Protein AF-A0A5S9MDQ2-F1 (afdb_monomer)

Foldseek 3Di:
DDLVVLLVVLVVVLVVCVVVDPDPVLVVLSVVLNVLSVDPPHDPVVNVVSVVVSVVVVPPVVCPVPQPQLRDDQDDQPDQLPPPPPPDHSVRSCCCRVPQLVVLSRLLSVLRVVVVVCVVVVPCPCVVVSVVSNVVSVCSNVVVVVVRPD

Organism: Bacillus safensis (NCBI:txid561879)

Solvent-accessible surface area (backbone atoms only — not comparable to full-atom values): 8577 Å² total; per-residue (Å²): 135,53,76,65,60,50,51,51,52,49,53,52,50,50,63,70,46,57,85,75,61,83,50,70,68,60,47,51,52,54,53,49,50,59,53,43,76,74,40,89,87,56,52,72,66,59,51,48,58,49,51,50,53,50,52,56,73,71,39,75,79,75,55,70,70,76,70,55,73,52,59,68,70,76,77,81,65,90,60,63,55,57,71,51,53,91,83,42,53,37,67,57,47,44,47,47,49,72,46,52,39,37,51,17,30,54,42,23,21,51,20,38,42,51,52,53,47,24,66,74,70,71,52,62,90,56,45,74,58,35,54,50,41,29,52,54,17,41,50,46,32,55,54,47,51,54,68,61,60,122

Structure (mmCIF, N/CA/C/O backbone):
data_AF-A0A5S9MDQ2-F1
#
_entry.id   AF-A0A5S9MDQ2-F1
#
loop_
_atom_site.group_PDB
_atom_site.id
_atom_site.type_symbol
_atom_site.label_atom_id
_atom_site.label_alt_id
_atom_site.label_comp_id
_atom_site.label_asym_id
_atom_site.label_entity_id
_atom_site.label_seq_id
_atom_site.pdbx_PDB_ins_code
_atom_site.Cartn_x
_atom_site.Cartn_y
_atom_site.Cartn_z
_atom_site.occupancy
_atom_site.B_iso_or_equiv
_atom_site.auth_seq_id
_atom_site.auth_comp_id
_atom_site.auth_asym_id
_atom_site.auth_atom_id
_atom_site.pdbx_PDB_model_num
ATOM 1 N N . MET A 1 1 ? 0.219 39.153 18.883 1.00 63.22 1 MET A N 1
ATOM 2 C CA . MET A 1 1 ? -1.229 39.187 18.627 1.00 63.22 1 MET A CA 1
ATOM 3 C C . MET A 1 1 ? -1.922 39.306 19.968 1.00 63.22 1 MET A C 1
ATOM 5 O O . MET A 1 1 ? -1.470 38.649 20.899 1.00 63.22 1 MET A O 1
ATOM 9 N N . ASN A 1 2 ? -2.900 40.196 20.112 1.00 84.69 2 ASN A N 1
ATOM 10 C CA . ASN A 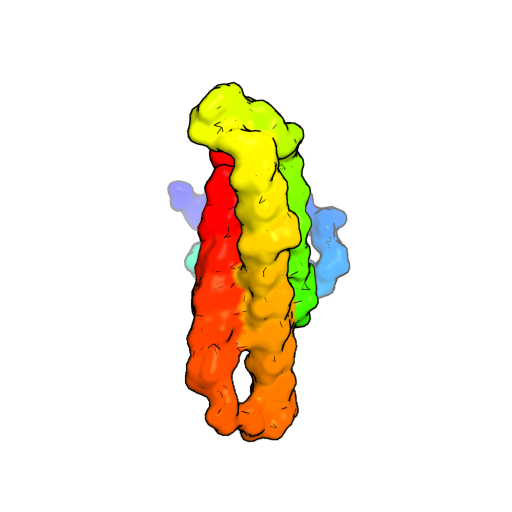1 2 ? -3.672 40.312 21.357 1.00 84.69 2 ASN A CA 1
ATOM 11 C C . ASN A 1 2 ? -4.961 39.462 21.282 1.00 84.69 2 ASN A C 1
ATOM 13 O O . ASN A 1 2 ? -5.367 39.069 20.188 1.00 84.69 2 ASN A O 1
ATOM 17 N N . LYS A 1 3 ? -5.596 39.187 22.432 1.00 82.19 3 LYS A N 1
ATOM 18 C CA . LYS A 1 3 ? -6.802 38.340 22.539 1.00 82.19 3 LYS A CA 1
ATOM 19 C C . LYS A 1 3 ? -7.911 38.726 21.562 1.00 82.19 3 LYS A C 1
ATOM 21 O O . LYS A 1 3 ? -8.501 37.872 20.908 1.00 82.19 3 LYS A O 1
ATOM 26 N N . GLU A 1 4 ? -8.179 40.025 21.456 1.00 86.44 4 GLU A N 1
ATOM 27 C CA . GLU A 1 4 ? -9.257 40.560 20.618 1.00 86.44 4 GLU A CA 1
ATOM 28 C C . GLU A 1 4 ? -8.940 40.469 19.122 1.00 86.44 4 GLU A C 1
ATOM 30 O O . GLU A 1 4 ? -9.813 40.159 18.318 1.00 86.44 4 GLU A O 1
ATOM 35 N N . GLU A 1 5 ? -7.685 40.685 18.734 1.00 88.25 5 GLU A N 1
ATOM 36 C CA . GLU A 1 5 ? -7.214 40.511 17.361 1.00 88.25 5 GLU A CA 1
ATOM 37 C C . GLU A 1 5 ? -7.336 39.045 16.930 1.00 88.25 5 GLU A C 1
ATOM 39 O O . GLU A 1 5 ? -7.834 38.768 15.840 1.00 88.25 5 GLU A O 1
ATOM 44 N N . TYR A 1 6 ? -6.976 38.102 17.809 1.00 88.56 6 TYR A N 1
ATOM 45 C CA . TYR A 1 6 ? -7.131 36.672 17.540 1.00 88.56 6 TYR A CA 1
ATOM 46 C C . TYR A 1 6 ? -8.603 36.259 17.421 1.00 88.56 6 TYR A C 1
ATOM 48 O O . TYR A 1 6 ? -8.987 35.563 16.482 1.00 88.56 6 TYR A O 1
ATOM 56 N N . ARG A 1 7 ? -9.455 36.757 18.324 1.00 90.75 7 ARG A N 1
ATOM 57 C CA . ARG A 1 7 ? -10.909 36.551 18.280 1.00 90.75 7 ARG A CA 1
ATOM 58 C C . ARG A 1 7 ? -11.522 37.026 16.962 1.00 90.75 7 ARG A C 1
ATOM 60 O O . ARG A 1 7 ? -12.355 36.329 16.385 1.00 90.75 7 ARG A O 1
ATOM 67 N N . LEU A 1 8 ? -11.123 38.203 16.476 1.00 92.00 8 LEU A N 1
ATOM 68 C CA . LEU A 1 8 ? -11.602 38.744 15.200 1.00 92.00 8 LEU A CA 1
ATOM 69 C C . LEU A 1 8 ? -11.178 37.865 14.020 1.00 92.00 8 LEU A C 1
ATOM 71 O O . LEU A 1 8 ? -12.021 37.540 13.185 1.00 92.00 8 LEU A O 1
ATOM 75 N N . GLN A 1 9 ? -9.917 37.426 13.993 1.00 92.00 9 GLN A N 1
ATOM 76 C CA . GLN A 1 9 ? -9.417 36.512 12.962 1.00 92.00 9 GLN A CA 1
ATOM 77 C C . GLN A 1 9 ? -10.181 35.181 12.956 1.00 92.00 9 GLN A C 1
ATOM 79 O O . GLN A 1 9 ? -10.569 34.701 11.893 1.00 92.00 9 GLN A O 1
ATOM 84 N N . LEU A 1 10 ? -10.457 34.607 14.132 1.00 91.56 10 LEU A N 1
ATOM 85 C CA . LEU A 1 10 ? -11.244 33.378 14.249 1.00 91.56 10 LEU A CA 1
ATOM 86 C C . LEU A 1 10 ? -12.684 33.565 13.761 1.00 91.56 10 LEU A C 1
ATOM 88 O O . LEU A 1 10 ? -13.189 32.713 13.035 1.00 91.56 10 LEU A O 1
ATOM 92 N N . LYS A 1 11 ? -13.348 34.678 14.096 1.00 93.06 11 LYS A N 1
ATOM 93 C CA . LYS A 1 11 ? -14.707 34.963 13.597 1.00 93.06 11 LYS A CA 1
ATOM 94 C C . LYS A 1 11 ? -14.745 35.157 12.082 1.00 93.06 11 LYS A C 1
ATOM 96 O O . LYS A 1 11 ? -15.684 34.690 11.433 1.00 93.06 11 LYS A O 1
ATOM 101 N N . GLU A 1 12 ? -13.745 35.825 11.515 1.00 94.69 12 GLU A N 1
ATOM 102 C CA . GLU A 1 12 ? -13.614 35.981 10.065 1.00 94.69 12 GLU A CA 1
ATOM 103 C C . GLU A 1 12 ? -13.413 34.622 9.385 1.00 94.69 12 GLU A C 1
ATOM 105 O O . GLU A 1 12 ? -14.130 34.286 8.440 1.00 94.69 12 GLU A O 1
ATOM 110 N N . TRP A 1 13 ? -12.513 33.799 9.928 1.00 92.69 13 TRP A N 1
ATOM 111 C CA . TRP A 1 13 ? -12.275 32.446 9.445 1.00 92.69 13 TRP A CA 1
ATOM 112 C C . TRP A 1 13 ? -13.538 31.581 9.521 1.00 92.69 13 TRP A C 1
ATOM 114 O O . TRP A 1 13 ? -13.943 31.048 8.489 1.00 92.69 13 TRP A O 1
ATOM 124 N N . LEU A 1 14 ? -14.219 31.519 10.672 1.00 92.50 14 LEU A N 1
ATOM 125 C CA . LEU A 1 14 ? -15.470 30.765 10.840 1.00 92.50 14 LEU A CA 1
ATOM 126 C C . LEU A 1 14 ? -16.538 31.205 9.834 1.00 92.50 14 LEU A C 1
ATOM 128 O O . LEU A 1 14 ? -17.165 30.371 9.184 1.00 92.50 14 LEU A O 1
ATOM 132 N N . SER A 1 15 ? -16.693 32.516 9.635 1.00 92.31 15 SER A N 1
ATOM 133 C CA . SER A 1 15 ? -17.637 33.062 8.651 1.00 92.31 15 SER A CA 1
ATOM 134 C C . SER A 1 15 ? -17.288 32.652 7.218 1.00 92.31 15 SER A C 1
ATOM 136 O O . SER A 1 15 ? -18.187 32.431 6.407 1.00 92.31 15 SER A O 1
ATOM 138 N N . SER A 1 16 ? -15.994 32.532 6.901 1.00 91.25 16 SER A N 1
ATOM 139 C CA . SER A 1 16 ? -15.529 32.094 5.582 1.00 91.25 16 SER A CA 1
ATOM 140 C C . SER A 1 16 ? -15.817 30.611 5.3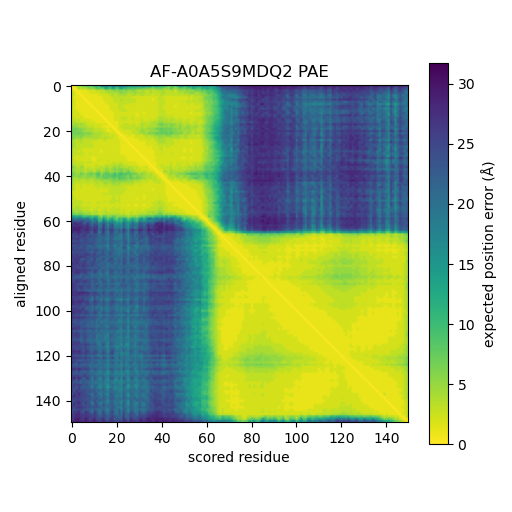13 1.00 91.25 16 SER A C 1
ATOM 142 O O . SER A 1 16 ? -16.112 30.247 4.174 1.00 91.25 16 SER A O 1
ATOM 144 N N . ILE A 1 17 ? -15.783 29.766 6.351 1.00 88.06 17 ILE A N 1
ATOM 145 C CA . ILE A 1 17 ? -15.970 28.312 6.232 1.00 88.06 17 ILE A CA 1
ATOM 146 C C . ILE A 1 17 ? -17.421 27.862 6.435 1.00 88.06 17 ILE A C 1
ATOM 148 O O . ILE A 1 17 ? -17.807 26.843 5.866 1.00 88.06 17 ILE A O 1
ATOM 152 N N . GLN A 1 18 ? -18.250 28.626 7.160 1.00 86.88 18 GLN A N 1
ATOM 153 C CA . GLN A 1 18 ? -19.659 28.306 7.447 1.00 86.88 18 GLN A CA 1
ATOM 154 C C . GLN A 1 18 ? -20.458 27.818 6.221 1.00 86.88 18 GLN A C 1
ATOM 156 O O . GLN A 1 18 ? -21.183 26.830 6.350 1.00 86.88 18 GLN A O 1
ATOM 161 N N . PRO A 1 19 ? -20.350 28.441 5.024 1.00 87.81 19 PRO A N 1
ATOM 162 C CA . PRO A 1 19 ? -21.126 28.021 3.855 1.00 87.81 19 PRO A CA 1
ATOM 163 C C . PRO A 1 19 ? -20.680 26.677 3.263 1.00 87.81 19 PRO A C 1
ATOM 165 O O . PRO A 1 19 ? -21.439 26.059 2.518 1.00 87.81 19 PRO A O 1
ATOM 168 N N . ALA A 1 20 ? -19.449 26.244 3.550 1.00 83.50 20 ALA A N 1
ATOM 169 C CA . ALA A 1 20 ? -18.858 25.018 3.021 1.00 83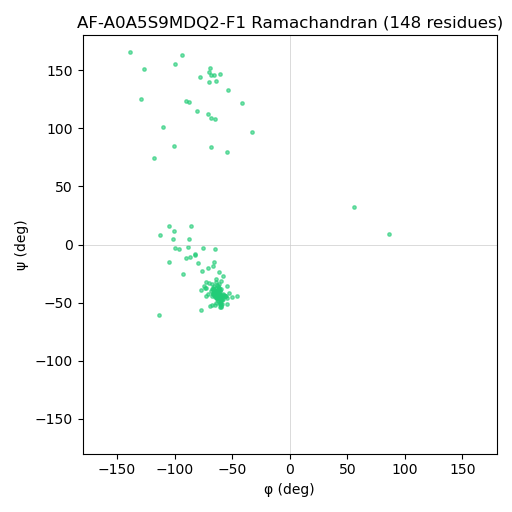.50 20 ALA A CA 1
ATOM 170 C C . ALA A 1 20 ? -19.116 23.788 3.912 1.00 83.50 20 ALA A C 1
ATOM 172 O O . ALA A 1 20 ? -18.879 22.661 3.478 1.00 83.50 20 ALA A O 1
ATOM 173 N N . ILE A 1 21 ? -19.611 23.981 5.139 1.00 86.12 21 ILE A N 1
ATOM 174 C CA . ILE A 1 21 ? -19.830 22.898 6.104 1.00 86.12 21 ILE A CA 1
ATOM 175 C C . ILE A 1 21 ? -21.143 22.177 5.793 1.00 86.12 21 ILE A C 1
ATOM 177 O O . ILE A 1 21 ? -22.228 22.743 5.911 1.00 86.12 21 ILE A O 1
ATOM 181 N N . GLN A 1 22 ? -21.033 20.902 5.421 1.00 84.31 22 GLN A N 1
ATOM 182 C CA . GLN A 1 22 ? -22.175 20.009 5.185 1.00 84.31 22 GLN A CA 1
ATOM 183 C C . GLN A 1 22 ? -22.380 18.995 6.322 1.00 84.31 22 GLN A C 1
ATOM 185 O O . GLN A 1 22 ? -23.438 18.378 6.401 1.00 84.31 22 GLN A O 1
ATOM 190 N N . ASP A 1 23 ? -21.378 18.827 7.188 1.00 85.75 23 ASP A N 1
ATOM 191 C CA . ASP A 1 23 ? -21.387 17.882 8.302 1.00 85.75 23 ASP A CA 1
ATOM 192 C C . ASP A 1 23 ? -21.946 18.541 9.579 1.00 85.75 23 ASP A C 1
ATOM 194 O O . ASP A 1 23 ? -21.441 19.570 10.040 1.00 85.75 23 ASP A O 1
ATOM 198 N N . ASP A 1 24 ? -22.991 17.941 10.159 1.00 87.31 24 ASP A N 1
ATOM 199 C CA . ASP A 1 24 ? -23.675 18.455 11.352 1.00 87.31 24 ASP A CA 1
ATOM 200 C C . ASP A 1 24 ? -22.781 18.479 12.606 1.00 87.31 24 ASP A C 1
ATOM 202 O O . ASP A 1 24 ? -22.961 19.338 13.470 1.00 87.31 24 ASP A O 1
ATOM 206 N N . ASN A 1 25 ? -21.806 17.573 12.722 1.00 87.12 25 ASN A N 1
ATOM 207 C CA . ASN A 1 25 ? -20.855 17.536 13.834 1.00 87.12 25 ASN A CA 1
ATOM 208 C C . ASN A 1 25 ? -19.846 18.688 13.727 1.00 87.12 25 ASN A C 1
ATOM 210 O O . ASN A 1 25 ? -19.601 19.393 14.706 1.00 87.12 25 ASN A O 1
ATOM 214 N N . ILE A 1 26 ? -19.317 18.940 12.525 1.00 88.12 26 ILE A N 1
ATOM 215 C CA . ILE A 1 26 ? -18.434 20.093 12.278 1.00 88.12 26 ILE A CA 1
ATOM 216 C C . ILE A 1 26 ? -19.197 21.395 12.534 1.00 88.12 26 ILE A C 1
ATOM 218 O O . ILE A 1 26 ? -18.683 22.302 13.189 1.00 88.12 26 ILE A O 1
ATOM 222 N N . ARG A 1 27 ? -20.460 21.468 12.098 1.00 90.94 27 ARG A N 1
ATOM 223 C CA . ARG A 1 27 ? -21.321 22.628 12.341 1.00 90.94 27 ARG A CA 1
ATOM 224 C C . ARG A 1 27 ? -21.518 22.907 13.831 1.00 90.94 27 ARG A C 1
ATOM 226 O O . ARG A 1 27 ? -21.369 24.049 14.251 1.00 90.94 27 ARG A O 1
ATOM 233 N N . GLN A 1 28 ? -21.778 21.877 14.638 1.00 91.44 28 GLN A N 1
ATOM 234 C CA . GLN A 1 28 ? -21.899 22.024 16.094 1.00 91.44 28 GLN A CA 1
ATOM 235 C C . GLN A 1 28 ? -20.610 22.547 16.737 1.00 91.44 28 GLN A C 1
ATOM 237 O O . GLN A 1 28 ? -20.672 23.388 17.633 1.00 91.44 28 GLN A O 1
ATOM 242 N N . LYS A 1 29 ? -19.440 22.083 16.280 1.00 91.81 29 LYS A N 1
ATOM 243 C CA . LYS A 1 29 ? -18.138 22.562 16.773 1.00 91.81 29 LYS A CA 1
ATOM 244 C C . LYS A 1 29 ? -17.891 24.024 16.402 1.00 91.81 29 LYS A C 1
ATOM 246 O O . LYS A 1 29 ? -17.423 24.788 17.243 1.00 91.81 29 LYS A O 1
ATOM 251 N N . VAL A 1 30 ? -18.241 24.416 15.178 1.00 91.50 30 VAL A N 1
ATOM 252 C CA . VAL A 1 30 ? -18.148 25.807 14.714 1.00 91.50 30 VAL A CA 1
ATOM 253 C C . VAL A 1 30 ? -19.064 26.724 15.514 1.00 91.50 30 VAL A C 1
ATOM 255 O O . VAL A 1 30 ? -18.604 27.756 16.000 1.00 91.50 30 VAL A O 1
ATOM 258 N N . ASP A 1 31 ? -20.317 26.322 15.731 1.00 92.06 31 ASP A N 1
ATOM 259 C CA . ASP A 1 31 ? -21.255 27.078 16.562 1.00 92.06 31 ASP A CA 1
ATOM 260 C C . ASP A 1 31 ? -20.727 27.190 18.006 1.00 92.06 31 ASP A C 1
ATOM 262 O O . ASP A 1 31 ? -20.733 28.270 18.594 1.00 92.06 31 ASP A O 1
ATOM 266 N N . HIS A 1 32 ? -20.189 26.102 18.568 1.00 91.81 32 HIS A N 1
ATOM 267 C CA . HIS A 1 32 ? -19.590 26.103 19.905 1.00 91.81 32 HIS A CA 1
ATOM 268 C C . HIS A 1 32 ? -18.412 27.081 20.023 1.00 91.81 32 HIS A C 1
ATOM 270 O O . HIS A 1 32 ? -18.384 27.879 20.959 1.00 91.81 32 HIS A O 1
ATOM 276 N N . LEU A 1 33 ? -17.474 27.063 19.069 1.00 92.56 33 LEU A N 1
ATOM 277 C CA . LEU A 1 33 ? -16.347 28.000 19.045 1.00 92.56 33 LEU A CA 1
ATOM 278 C C . LEU A 1 33 ? -16.827 29.451 18.895 1.00 92.56 33 LEU A C 1
ATOM 280 O O . LEU A 1 33 ? -16.311 30.358 19.550 1.00 92.56 33 LEU A O 1
ATOM 284 N N . TRP A 1 34 ? -17.842 29.675 18.057 1.00 92.19 34 TRP A N 1
ATOM 285 C CA . TRP A 1 34 ? -18.435 30.994 17.873 1.00 92.19 34 TRP A CA 1
ATOM 286 C C . TRP A 1 34 ? -18.965 31.570 19.190 1.00 92.19 34 TRP A C 1
ATOM 288 O O . TRP A 1 34 ? -18.667 32.720 19.517 1.00 92.19 34 TRP A O 1
ATOM 298 N N . PHE A 1 35 ? -19.705 30.769 19.964 1.00 91.88 35 PHE A N 1
ATOM 299 C CA . PHE A 1 35 ? -20.253 31.193 21.253 1.00 91.88 35 PHE A CA 1
ATOM 300 C C . PHE A 1 35 ? -19.197 31.281 22.355 1.00 91.88 35 PHE A C 1
ATOM 302 O O . PHE A 1 35 ? -19.256 32.211 23.158 1.00 91.88 35 PHE A O 1
ATOM 309 N N . SER A 1 36 ? -18.213 30.374 22.390 1.00 89.81 36 SER A N 1
ATOM 310 C CA . SER A 1 36 ? -17.161 30.420 23.411 1.00 89.81 36 SER A CA 1
ATOM 311 C C . SER A 1 36 ? -16.361 31.713 23.325 1.00 89.81 36 SER A C 1
ATOM 313 O O . SER A 1 36 ? -15.979 32.257 24.347 1.00 89.81 36 SER A O 1
ATOM 315 N N . MET A 1 37 ? -16.166 32.260 22.123 1.00 88.88 37 MET A N 1
ATOM 316 C CA . MET A 1 37 ? -15.477 33.539 21.934 1.00 88.88 37 MET A CA 1
ATOM 317 C C . MET A 1 37 ? -16.206 34.755 22.520 1.00 88.88 37 MET A C 1
ATOM 319 O O . MET A 1 37 ? -15.601 35.821 22.632 1.00 88.88 37 MET A O 1
ATOM 323 N N . ASP A 1 38 ? -17.489 34.633 22.856 1.00 87.88 38 ASP A N 1
ATOM 324 C CA . ASP A 1 38 ? -18.271 35.689 23.504 1.00 87.88 38 ASP A CA 1
ATOM 325 C C . ASP A 1 38 ? -18.400 35.472 25.026 1.00 87.88 38 ASP A C 1
ATOM 327 O O . ASP A 1 38 ? -18.939 36.337 25.716 1.00 87.88 38 ASP A O 1
ATOM 331 N N . ASP A 1 39 ? -17.868 34.365 25.560 1.00 86.56 39 ASP A N 1
ATOM 332 C CA . ASP A 1 39 ? -17.807 34.081 26.997 1.00 86.56 39 ASP A CA 1
ATOM 333 C C . ASP A 1 39 ? -16.537 34.676 27.625 1.00 86.56 39 ASP A C 1
ATOM 335 O O . ASP A 1 39 ? -15.412 34.339 27.245 1.00 86.56 39 ASP A O 1
ATOM 339 N N . GLU A 1 40 ? -16.719 35.527 28.637 1.00 79.44 40 GLU A N 1
ATOM 340 C CA . GLU A 1 40 ? -15.641 36.168 29.400 1.00 79.44 40 GLU A CA 1
ATOM 341 C C . GLU A 1 40 ? -14.735 35.168 30.138 1.00 79.44 40 GLU A C 1
ATOM 343 O O . GLU A 1 40 ? -13.576 35.485 30.416 1.00 79.44 40 GLU A O 1
ATOM 348 N N . HIS A 1 41 ? -15.230 33.961 30.429 1.00 83.19 41 HIS A N 1
ATOM 349 C CA . HIS A 1 41 ? -14.480 32.920 31.138 1.00 83.19 41 HIS A CA 1
ATOM 350 C C . HIS A 1 41 ? -13.636 32.046 30.213 1.00 83.19 41 HIS A C 1
ATOM 352 O O . HIS A 1 41 ? -12.797 31.287 30.696 1.00 83.19 41 HIS A O 1
ATOM 358 N N . SER A 1 42 ? -13.834 32.156 28.900 1.00 84.62 42 SER A N 1
ATOM 359 C CA . SER A 1 42 ? -13.098 31.355 27.932 1.00 84.62 42 SER A CA 1
ATOM 360 C C . SER A 1 42 ? -11.680 31.885 27.706 1.00 84.62 42 SER A C 1
ATOM 362 O O . SER A 1 42 ? -11.395 33.095 27.710 1.00 84.62 42 SER A O 1
ATOM 364 N N . SER A 1 43 ? -10.757 30.957 27.499 1.00 87.75 43 SER A N 1
ATOM 365 C CA . SER A 1 43 ? -9.351 31.243 27.236 1.00 87.75 43 SER A CA 1
ATOM 366 C C . SER A 1 43 ? -9.022 31.167 25.744 1.00 87.75 43 SER A C 1
ATOM 368 O O . SER A 1 43 ? -9.657 30.451 24.975 1.00 87.75 43 SER A O 1
ATOM 370 N N . GLU A 1 44 ? -7.969 31.876 25.329 1.00 87.56 44 GLU A N 1
ATOM 371 C CA . GLU A 1 44 ? -7.445 31.780 23.956 1.00 87.56 44 GLU A CA 1
ATOM 372 C C . GLU A 1 44 ? -7.002 30.357 23.601 1.00 87.56 44 GLU A C 1
ATOM 374 O O . GLU A 1 44 ? -7.112 29.945 22.450 1.00 87.56 44 GLU A O 1
ATOM 379 N N . GLN A 1 45 ? -6.518 29.602 24.591 1.00 87.19 45 GLN A N 1
ATOM 380 C CA . GLN A 1 45 ? -6.080 28.226 24.401 1.00 87.19 45 GLN A CA 1
ATOM 381 C C . GLN A 1 45 ? -7.254 27.309 24.043 1.00 87.19 45 GLN A C 1
ATOM 383 O O . GLN A 1 45 ? -7.144 26.511 23.120 1.00 87.19 45 GLN A O 1
ATOM 388 N N . GLU A 1 46 ? -8.397 27.460 24.713 1.00 87.12 46 GLU A N 1
ATOM 389 C CA . GLU A 1 46 ? -9.606 26.699 24.380 1.00 87.12 46 GLU A CA 1
ATOM 390 C C . GLU A 1 46 ? -10.097 27.017 22.964 1.00 87.12 46 GLU A C 1
ATOM 392 O O . GLU A 1 46 ? -10.517 26.117 22.237 1.00 87.12 46 GLU A O 1
ATOM 397 N N . TRP A 1 47 ? -10.008 28.282 22.541 1.00 92.31 47 TRP A N 1
ATOM 398 C CA . TRP A 1 47 ? -10.359 28.674 21.175 1.00 92.31 47 TRP A CA 1
ATOM 399 C C . TRP A 1 47 ? -9.412 28.061 20.146 1.00 92.31 47 TRP A C 1
ATOM 401 O O . TRP A 1 47 ? -9.874 27.580 19.113 1.00 92.31 47 TRP A O 1
ATOM 411 N N . TYR A 1 48 ? -8.109 28.047 20.442 1.00 88.38 48 TYR A N 1
ATOM 412 C CA . TYR A 1 48 ? -7.099 27.423 19.592 1.00 88.38 48 TYR A CA 1
ATOM 413 C C . TYR A 1 48 ? -7.367 25.925 19.427 1.00 88.38 48 TYR A C 1
ATOM 415 O O . TYR A 1 48 ? -7.471 25.446 18.302 1.00 88.38 48 TYR A O 1
ATOM 423 N N . GLU A 1 49 ? -7.560 25.198 20.531 1.00 90.25 49 GLU A N 1
ATOM 424 C CA . GLU A 1 49 ? -7.809 23.751 20.505 1.00 90.25 49 GLU A CA 1
ATOM 425 C C . GLU A 1 49 ? -9.095 23.398 19.739 1.00 90.25 49 GLU A C 1
ATOM 427 O O . GLU A 1 49 ? -9.159 22.392 19.031 1.00 90.25 49 GLU A O 1
ATOM 432 N N . LEU A 1 50 ? -10.140 24.220 19.858 1.00 91.25 50 LEU A N 1
ATOM 433 C CA . LEU A 1 50 ? -11.377 24.038 19.099 1.00 91.25 50 LEU A CA 1
ATOM 434 C C . LEU A 1 50 ? -11.195 24.354 17.610 1.00 91.25 50 LEU A C 1
ATOM 436 O O . LEU A 1 50 ? -11.702 23.608 16.773 1.00 91.25 50 LEU A O 1
ATOM 440 N N . ALA A 1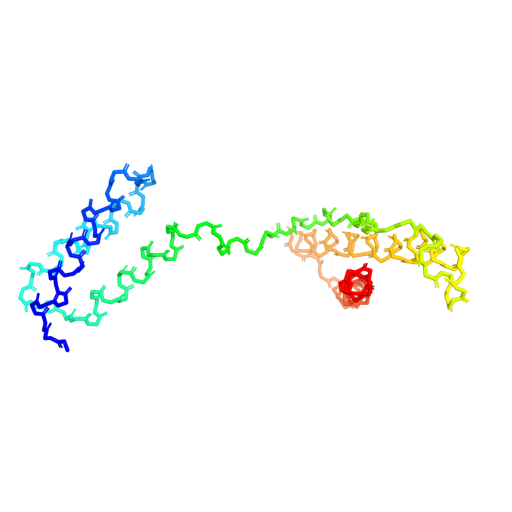 51 ? -10.479 25.430 17.275 1.00 91.25 51 ALA A N 1
ATOM 441 C CA . ALA A 1 51 ? -10.198 25.811 15.893 1.00 91.25 51 ALA A CA 1
ATOM 442 C C . ALA A 1 51 ? -9.335 24.761 15.178 1.00 91.25 51 ALA A C 1
ATOM 444 O O . ALA A 1 51 ? -9.622 24.422 14.033 1.00 91.25 51 ALA A O 1
ATOM 445 N N . GLU A 1 52 ? -8.337 24.204 15.867 1.00 89.31 52 GLU A N 1
ATOM 446 C CA . GLU A 1 52 ? -7.482 23.123 15.368 1.00 89.31 52 GLU A CA 1
ATOM 447 C C . GLU A 1 52 ? -8.313 21.877 15.037 1.00 89.31 52 GLU A C 1
ATOM 449 O O . GLU A 1 52 ? -8.278 21.409 13.904 1.00 89.31 52 GLU A O 1
ATOM 454 N N . ARG A 1 53 ? -9.182 21.428 15.952 1.00 87.56 53 ARG A N 1
ATOM 455 C CA . ARG A 1 53 ? -10.081 20.284 15.703 1.00 87.56 53 ARG A CA 1
ATOM 456 C C . ARG A 1 53 ? -11.039 20.509 14.535 1.00 87.56 53 ARG A C 1
ATOM 458 O O . ARG A 1 53 ? -11.324 19.581 13.787 1.00 87.56 53 ARG A O 1
ATOM 465 N N . ILE A 1 54 ? -11.576 21.723 14.389 1.00 90.19 54 ILE A N 1
ATOM 466 C CA . ILE A 1 54 ? -12.435 22.067 13.246 1.00 90.19 54 ILE A CA 1
ATOM 467 C C . ILE A 1 54 ? -11.619 22.009 11.952 1.00 90.19 54 ILE A C 1
ATOM 469 O O . ILE A 1 54 ? -12.096 21.460 10.964 1.00 90.19 54 ILE A O 1
ATOM 473 N N . ALA A 1 55 ? -10.400 22.553 11.946 1.00 87.38 55 ALA A N 1
ATOM 474 C CA . ALA A 1 55 ? -9.526 22.530 10.778 1.00 87.38 55 ALA A CA 1
ATOM 475 C C . ALA A 1 55 ? -9.111 21.101 10.386 1.00 87.38 55 ALA A C 1
ATOM 477 O O . ALA A 1 55 ? -9.109 20.792 9.196 1.00 87.38 55 ALA A O 1
ATOM 478 N N . GLU A 1 56 ? -8.823 20.234 11.360 1.00 83.06 56 GLU A N 1
ATOM 479 C CA . GLU A 1 56 ? -8.557 18.803 11.159 1.00 83.06 56 GLU A CA 1
ATOM 480 C C . GLU A 1 56 ? -9.756 18.100 10.511 1.00 83.06 56 GLU A C 1
ATOM 482 O O . GLU A 1 56 ? -9.619 17.499 9.447 1.00 83.06 56 GLU A O 1
ATOM 487 N N . ASP A 1 57 ? -10.955 18.247 11.084 1.00 84.44 57 ASP A N 1
ATOM 488 C CA . ASP A 1 57 ? -12.170 17.623 10.545 1.00 84.44 57 ASP A CA 1
ATOM 489 C C . ASP A 1 57 ? -12.548 18.162 9.152 1.00 84.44 57 ASP A C 1
ATOM 491 O O . ASP A 1 57 ? -13.125 17.451 8.327 1.00 84.44 57 ASP A O 1
ATOM 495 N N . MET A 1 58 ? -12.247 19.437 8.883 1.00 80.31 58 MET A N 1
ATOM 496 C CA . MET A 1 58 ? -12.496 20.092 7.597 1.00 80.31 58 MET A CA 1
ATOM 497 C C . MET A 1 58 ? -11.423 19.818 6.546 1.00 80.31 58 MET A C 1
ATOM 499 O O . MET A 1 58 ? -11.619 20.194 5.387 1.00 80.31 58 MET A O 1
ATOM 503 N N . ASN A 1 59 ? -10.307 19.190 6.918 1.00 73.94 59 ASN A N 1
ATOM 504 C CA . ASN A 1 59 ? -9.242 18.826 6.002 1.00 73.94 59 ASN A CA 1
ATOM 505 C C . ASN A 1 59 ? -9.329 17.335 5.626 1.00 73.94 59 ASN A C 1
ATOM 507 O O . ASN A 1 59 ? -8.587 16.512 6.162 1.00 73.94 59 ASN A O 1
ATOM 511 N N . PRO A 1 60 ? -10.148 16.956 4.624 1.00 55.28 60 PRO A N 1
ATOM 512 C CA . PRO A 1 60 ? -10.206 15.578 4.143 1.00 55.28 60 PRO A CA 1
ATOM 513 C C . PRO A 1 60 ? -8.894 15.111 3.484 1.00 55.28 60 PRO A C 1
ATOM 515 O O . PRO A 1 60 ? -8.808 13.961 3.062 1.00 55.28 60 PRO A O 1
ATOM 518 N N . GLN A 1 61 ? -7.877 15.977 3.341 1.00 52.12 61 GLN A N 1
ATOM 519 C CA . GLN A 1 61 ? -6.584 15.610 2.755 1.00 52.12 61 GLN A CA 1
ATOM 520 C C . GLN A 1 61 ? -5.623 14.933 3.740 1.00 52.12 61 GLN A C 1
ATOM 522 O O . GLN A 1 61 ? -4.615 14.396 3.286 1.00 52.12 61 GLN A O 1
ATOM 527 N N . GLU A 1 62 ? -5.943 14.875 5.038 1.00 46.75 62 GLU A N 1
ATOM 528 C CA . GLU A 1 62 ? -5.299 13.929 5.965 1.00 46.75 62 GLU A CA 1
ATOM 529 C C . GLU A 1 62 ? -5.972 12.546 5.980 1.00 46.75 62 GLU A C 1
ATOM 531 O O . GLU A 1 62 ? -5.674 11.705 6.824 1.00 46.75 62 GLU A O 1
ATOM 536 N N . ASP A 1 63 ? -6.799 12.231 4.979 1.00 45.50 63 ASP A N 1
ATOM 537 C CA . ASP A 1 63 ? -6.931 10.840 4.560 1.00 45.50 63 ASP A CA 1
ATOM 538 C C . ASP A 1 63 ? -5.593 10.432 3.917 1.00 45.50 63 ASP A C 1
ATOM 540 O O . ASP A 1 63 ? -5.403 10.500 2.696 1.00 45.50 63 ASP A O 1
ATOM 544 N N . MET A 1 64 ? -4.624 10.023 4.747 1.00 46.75 64 MET A N 1
ATOM 545 C CA . MET A 1 64 ? -3.629 9.028 4.346 1.00 46.75 64 MET A CA 1
ATOM 546 C C . MET A 1 64 ? -4.426 7.817 3.871 1.00 46.75 64 MET A C 1
ATOM 548 O O . MET A 1 64 ? -4.618 6.908 4.669 1.00 46.75 64 MET A O 1
ATOM 552 N N . ARG A 1 65 ? -4.934 7.858 2.625 1.00 55.25 65 ARG A N 1
ATOM 553 C CA . ARG A 1 65 ? -5.948 6.948 2.073 1.00 55.25 65 ARG A CA 1
ATOM 554 C C . ARG A 1 65 ? -5.782 5.581 2.690 1.00 55.25 65 ARG A C 1
ATOM 556 O O . ARG A 1 65 ? -4.891 4.840 2.264 1.00 55.25 65 ARG A O 1
ATOM 563 N N . GLU A 1 66 ? -6.570 5.287 3.723 1.00 66.75 66 GLU A N 1
ATOM 564 C CA . GLU A 1 66 ? -6.382 4.042 4.448 1.00 66.75 66 GLU A CA 1
ATOM 565 C C . GLU A 1 66 ? -6.700 2.934 3.450 1.00 66.75 66 GLU A C 1
ATOM 567 O O . GLU A 1 66 ? -7.845 2.744 3.025 1.00 66.75 66 GLU A O 1
ATOM 572 N N . VAL A 1 67 ? -5.667 2.222 2.996 1.00 85.94 67 VAL A N 1
ATOM 573 C CA . VAL A 1 67 ? -5.874 1.100 2.091 1.00 85.94 67 VAL A CA 1
ATOM 574 C C . VAL A 1 67 ? -6.568 0.026 2.910 1.00 85.94 67 VAL A C 1
ATOM 576 O O . VAL A 1 67 ? -5.978 -0.577 3.804 1.00 85.94 67 VAL A O 1
ATOM 579 N N . ALA A 1 68 ? -7.852 -0.192 2.626 1.00 91.88 68 ALA A N 1
ATOM 580 C CA . ALA A 1 68 ? -8.635 -1.191 3.331 1.00 91.88 68 ALA A CA 1
ATOM 581 C C . ALA A 1 68 ? -7.925 -2.553 3.278 1.00 91.88 68 ALA A C 1
ATOM 583 O O . ALA A 1 68 ? -7.529 -2.998 2.202 1.00 91.88 68 ALA A O 1
ATOM 584 N N . ALA A 1 69 ? -7.822 -3.230 4.426 1.00 94.31 69 ALA A N 1
ATOM 585 C CA . ALA A 1 69 ? -7.149 -4.524 4.558 1.00 94.31 69 ALA A CA 1
ATOM 586 C C . ALA A 1 69 ? -7.456 -5.480 3.389 1.00 94.31 69 ALA A C 1
ATOM 588 O O . ALA A 1 69 ? -8.625 -5.806 3.152 1.00 94.31 69 ALA A O 1
ATOM 589 N N . GLY A 1 70 ? -6.419 -5.937 2.687 1.00 96.25 70 GLY A N 1
ATOM 590 C CA . GLY A 1 70 ? -6.555 -6.807 1.517 1.00 96.25 70 GLY A CA 1
ATOM 591 C C . GLY A 1 70 ? -6.781 -6.087 0.182 1.00 96.25 70 GLY A C 1
ATOM 592 O O . GLY A 1 70 ? -7.102 -6.749 -0.807 1.00 96.25 70 GLY A O 1
ATOM 593 N N . SER A 1 71 ? -6.650 -4.758 0.137 1.00 97.06 71 SER A N 1
ATOM 594 C CA . SER A 1 71 ? -6.954 -3.946 -1.052 1.00 97.06 71 SER A CA 1
ATOM 595 C C . SER A 1 71 ? -5.739 -3.290 -1.708 1.00 97.06 71 SER A C 1
ATOM 597 O O . SER A 1 71 ? -5.926 -2.523 -2.655 1.00 97.06 71 SER A O 1
ATOM 599 N N . HIS A 1 72 ? -4.513 -3.611 -1.283 1.00 96.69 72 HIS A N 1
ATOM 600 C CA . HIS A 1 72 ? -3.295 -3.142 -1.949 1.00 96.69 72 HIS A CA 1
ATOM 601 C C . HIS A 1 72 ? -3.250 -3.623 -3.396 1.00 96.69 72 HIS A C 1
ATOM 603 O O . HIS A 1 72 ? -3.738 -4.710 -3.733 1.00 96.69 72 HIS A O 1
ATOM 609 N N . LYS A 1 73 ? -2.672 -2.799 -4.270 1.00 96.56 73 LYS A N 1
ATOM 610 C CA . LYS A 1 73 ? -2.571 -3.052 -5.711 1.00 96.56 73 LYS A CA 1
ATOM 611 C C . LYS A 1 73 ? -1.127 -2.925 -6.157 1.00 96.56 73 LYS A C 1
ATOM 613 O O . LYS A 1 73 ? -0.371 -2.144 -5.591 1.00 96.56 73 LYS A O 1
ATOM 618 N N . LEU A 1 74 ? -0.771 -3.661 -7.206 1.00 96.88 74 LEU A N 1
ATOM 619 C CA . LEU A 1 74 ? 0.486 -3.451 -7.910 1.00 96.88 74 LEU A CA 1
ATOM 620 C C . LEU A 1 74 ? 0.392 -2.124 -8.686 1.00 96.88 74 LEU A C 1
ATOM 622 O O . LEU A 1 74 ? -0.424 -2.040 -9.610 1.00 96.88 74 LEU A O 1
ATOM 626 N N . PRO A 1 75 ? 1.154 -1.078 -8.318 1.00 95.25 75 PRO A N 1
ATOM 627 C CA . PRO A 1 75 ? 1.118 0.178 -9.052 1.00 95.25 75 PRO A CA 1
ATOM 628 C C . PRO A 1 75 ? 1.766 -0.009 -10.430 1.00 95.25 75 PRO A C 1
ATOM 630 O O . PRO A 1 75 ? 2.789 -0.677 -10.528 1.00 95.25 75 PRO A O 1
ATOM 633 N N . PRO A 1 76 ? 1.222 0.572 -11.509 1.00 94.62 76 PRO A N 1
ATOM 634 C CA . PRO A 1 76 ? 1.885 0.520 -12.805 1.00 94.62 76 PRO A CA 1
ATOM 635 C C . PRO A 1 76 ? 3.205 1.301 -12.763 1.00 94.62 76 PRO A C 1
ATOM 637 O O . PRO A 1 76 ? 3.288 2.345 -12.119 1.00 94.62 76 PRO A O 1
ATOM 640 N N . LEU A 1 77 ? 4.219 0.838 -13.499 1.00 94.56 77 LEU A N 1
ATOM 641 C CA . LEU A 1 77 ? 5.444 1.618 -13.681 1.00 94.56 77 LEU A CA 1
ATOM 642 C C . LEU A 1 77 ? 5.136 2.920 -14.445 1.00 94.56 77 LEU A C 1
ATOM 644 O O . LEU A 1 77 ? 4.377 2.881 -15.420 1.00 94.56 77 LEU A O 1
ATOM 648 N N . PRO A 1 78 ? 5.757 4.056 -14.074 1.00 95.38 78 PRO A N 1
ATOM 649 C CA . PRO A 1 78 ? 5.572 5.328 -14.775 1.00 95.38 78 PRO A CA 1
ATOM 650 C C . PRO A 1 78 ? 6.315 5.383 -16.123 1.00 95.38 78 PRO A C 1
ATOM 652 O O . PRO A 1 78 ? 6.207 6.361 -16.861 1.00 95.38 78 PRO A O 1
ATOM 655 N N . TYR A 1 79 ? 7.067 4.334 -16.460 1.00 95.25 79 TYR A N 1
ATOM 656 C CA . TYR A 1 79 ? 7.854 4.208 -17.680 1.00 95.25 79 TYR A CA 1
ATOM 657 C C . TYR A 1 79 ? 7.755 2.798 -18.272 1.00 95.25 79 TYR A C 1
ATOM 659 O O . TYR A 1 79 ? 7.293 1.841 -17.647 1.00 95.25 79 TYR A O 1
ATOM 667 N N . ARG A 1 80 ? 8.197 2.667 -19.525 1.00 97.06 80 ARG A N 1
ATOM 668 C CA . ARG A 1 80 ? 8.264 1.381 -20.226 1.00 97.06 80 ARG A CA 1
ATOM 669 C C . ARG A 1 80 ? 9.343 0.487 -19.615 1.00 97.06 80 ARG A C 1
ATOM 671 O O . ARG A 1 80 ? 10.363 0.976 -19.151 1.00 97.06 80 ARG A O 1
ATOM 678 N N . TYR A 1 81 ? 9.170 -0.829 -19.705 1.00 97.25 81 TYR A N 1
ATOM 679 C CA . TYR A 1 81 ? 10.127 -1.797 -19.153 1.00 97.25 81 TYR A CA 1
ATOM 680 C C . TYR A 1 81 ? 11.560 -1.675 -19.692 1.00 97.25 81 TYR A C 1
ATOM 682 O O . TYR A 1 81 ? 12.490 -2.054 -18.996 1.00 97.25 81 TYR A O 1
ATOM 690 N N . ASP A 1 82 ? 11.737 -1.164 -20.909 1.00 97.62 82 ASP A N 1
ATOM 691 C CA . ASP A 1 82 ? 13.035 -0.949 -21.560 1.00 97.62 82 ASP A CA 1
ATOM 692 C C . ASP A 1 82 ? 13.658 0.428 -21.256 1.00 97.62 82 ASP A C 1
ATOM 694 O O . ASP A 1 82 ? 14.769 0.705 -21.694 1.00 97.62 82 ASP A O 1
ATOM 698 N N . ALA A 1 83 ? 12.986 1.295 -20.491 1.00 97.44 83 ALA A N 1
ATOM 699 C CA . ALA A 1 83 ? 13.414 2.683 -20.291 1.00 97.44 83 ALA A CA 1
ATOM 700 C C . ALA A 1 83 ? 14.739 2.843 -19.521 1.00 97.44 83 ALA A C 1
ATOM 702 O O . ALA A 1 83 ? 15.342 3.911 -19.576 1.00 97.44 83 ALA A O 1
ATOM 703 N N . LEU A 1 84 ? 15.177 1.808 -18.799 1.00 96.06 84 LEU A N 1
ATOM 704 C CA . LEU A 1 84 ? 16.396 1.825 -17.982 1.00 96.06 84 LEU A CA 1
ATOM 705 C C . LEU A 1 84 ? 17.585 1.128 -18.663 1.00 96.06 84 LEU A C 1
ATOM 707 O O . LEU A 1 84 ? 18.657 0.999 -18.065 1.00 96.06 84 LEU A O 1
ATOM 711 N N . GLU A 1 85 ? 17.424 0.680 -19.909 1.00 96.44 85 GLU A N 1
ATOM 712 C CA . GLU A 1 85 ? 18.529 0.125 -20.684 1.00 96.44 85 GLU A CA 1
ATOM 713 C C . GLU A 1 85 ? 19.563 1.215 -21.040 1.00 96.44 85 GLU A C 1
ATOM 715 O O . GLU A 1 85 ? 19.200 2.373 -21.256 1.00 96.44 85 GLU A O 1
ATOM 720 N N . PRO A 1 86 ? 20.868 0.874 -21.106 1.00 97.06 86 PRO A N 1
ATOM 721 C CA . PRO A 1 86 ? 21.459 -0.462 -20.949 1.00 97.06 86 PRO A CA 1
ATOM 722 C C . PRO A 1 86 ? 21.786 -0.842 -19.493 1.00 97.06 86 PRO A C 1
ATOM 724 O O . PRO A 1 86 ? 22.398 -1.882 -19.259 1.00 97.06 86 PRO A O 1
ATOM 727 N N . PHE A 1 87 ? 21.435 -0.0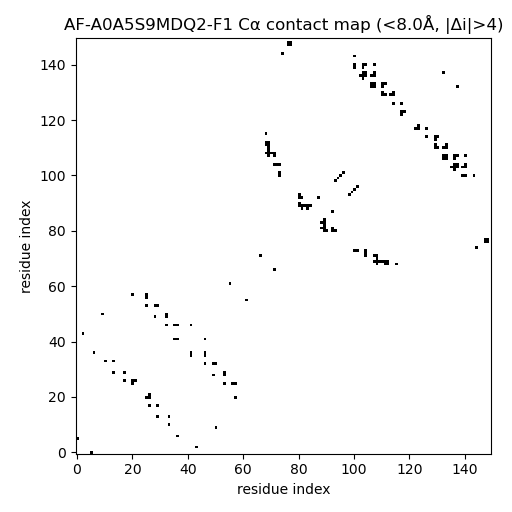05 -18.515 1.00 98.00 87 PHE A N 1
ATOM 728 C CA . PHE A 1 87 ? 21.858 -0.180 -17.122 1.00 98.00 87 PHE A CA 1
ATOM 729 C C . PHE A 1 87 ? 21.071 -1.274 -16.399 1.00 98.00 87 PHE A C 1
ATOM 731 O O . PHE A 1 87 ? 21.643 -2.042 -15.628 1.00 98.00 87 PHE A O 1
ATOM 738 N N . ILE A 1 88 ? 19.767 -1.362 -16.666 1.00 97.06 88 ILE A N 1
ATOM 739 C CA . ILE A 1 88 ? 18.895 -2.427 -16.171 1.00 97.06 88 ILE A CA 1
ATOM 740 C C . ILE A 1 88 ? 18.133 -2.992 -17.365 1.00 97.06 88 ILE A C 1
ATOM 742 O O . ILE A 1 88 ? 17.485 -2.248 -18.099 1.00 97.06 88 ILE A O 1
ATOM 746 N N . SER A 1 89 ? 18.217 -4.307 -17.572 1.00 98.25 89 SER A N 1
ATOM 747 C CA . SER A 1 89 ? 17.578 -4.944 -18.724 1.00 98.25 89 SER A CA 1
ATOM 748 C C . SER A 1 89 ? 16.055 -4.952 -18.605 1.00 98.25 89 SER A C 1
ATOM 750 O O . SER A 1 89 ? 15.490 -5.106 -17.513 1.00 98.25 89 SER A O 1
ATOM 752 N N . LYS A 1 90 ? 15.378 -4.881 -19.757 1.00 98.12 90 LYS A N 1
ATOM 753 C CA . LYS A 1 90 ? 13.917 -4.996 -19.847 1.00 98.12 90 LYS A CA 1
ATOM 754 C C . LYS A 1 90 ? 13.365 -6.245 -19.158 1.00 98.12 90 LYS A C 1
ATOM 756 O O . LYS A 1 90 ? 12.328 -6.185 -18.498 1.00 98.12 90 LYS A O 1
ATOM 761 N N . GLU A 1 91 ? 14.038 -7.382 -19.330 1.00 98.25 91 GLU A N 1
ATOM 762 C CA . GLU A 1 91 ? 13.629 -8.662 -18.745 1.00 98.25 91 GLU A CA 1
ATOM 763 C C . GLU A 1 91 ? 13.660 -8.620 -17.213 1.00 98.25 91 GLU A C 1
ATOM 765 O O . GLU A 1 91 ? 12.692 -9.034 -16.570 1.00 98.25 91 GLU A O 1
ATOM 770 N N . ILE A 1 92 ? 14.722 -8.047 -16.632 1.00 97.81 92 ILE A N 1
ATOM 771 C CA . ILE A 1 92 ? 14.836 -7.877 -15.181 1.00 97.81 92 ILE A CA 1
ATOM 772 C C . ILE A 1 92 ? 13.713 -6.977 -14.677 1.00 97.81 92 ILE A C 1
ATOM 774 O O . ILE A 1 92 ? 13.017 -7.368 -13.745 1.00 97.81 92 ILE A O 1
ATOM 778 N N . MET A 1 93 ? 13.469 -5.823 -15.309 1.00 97.75 93 MET A N 1
ATOM 779 C CA . MET A 1 93 ? 12.386 -4.930 -14.880 1.00 97.75 93 MET A CA 1
ATOM 780 C C . MET A 1 93 ? 11.006 -5.583 -14.977 1.00 97.75 93 MET A C 1
ATOM 782 O O . MET A 1 93 ? 10.163 -5.385 -14.099 1.00 97.75 93 MET A O 1
ATOM 786 N N . TYR A 1 94 ? 10.769 -6.395 -16.010 1.00 97.69 94 TYR A N 1
ATOM 787 C CA . TYR A 1 94 ? 9.519 -7.135 -16.146 1.00 97.69 94 TYR A CA 1
ATOM 788 C C . TYR A 1 94 ? 9.328 -8.149 -15.015 1.00 97.69 94 TYR A C 1
ATOM 790 O O . TYR A 1 94 ? 8.283 -8.137 -14.365 1.00 97.69 94 TYR A O 1
ATOM 798 N N . LEU A 1 95 ? 10.330 -8.990 -14.741 1.00 98.38 95 LEU A N 1
ATOM 799 C CA . LEU A 1 95 ? 10.259 -9.991 -13.672 1.00 98.38 95 LEU A CA 1
ATOM 800 C C . LEU A 1 95 ? 10.195 -9.343 -12.281 1.00 98.38 95 LEU A C 1
ATOM 802 O O . LEU A 1 95 ? 9.390 -9.750 -11.443 1.00 98.38 95 LEU A O 1
ATOM 806 N N . HIS A 1 96 ? 10.984 -8.297 -12.051 1.00 97.94 96 HIS A N 1
ATOM 807 C CA . HIS A 1 96 ? 11.006 -7.542 -10.801 1.00 97.94 96 HIS A CA 1
ATOM 808 C C . HIS A 1 96 ? 9.630 -6.948 -10.473 1.00 97.94 96 HIS A C 1
ATOM 810 O O . HIS A 1 96 ? 9.123 -7.126 -9.368 1.00 97.94 96 HIS A O 1
ATOM 816 N N . HIS A 1 97 ? 8.970 -6.330 -11.454 1.00 97.75 97 HIS A N 1
ATOM 817 C CA . HIS A 1 97 ? 7.650 -5.738 -11.258 1.00 97.75 97 HIS A CA 1
ATOM 818 C C . HIS A 1 97 ? 6.523 -6.792 -11.239 1.00 97.75 97 HIS A C 1
ATOM 820 O O . HIS A 1 97 ? 5.783 -6.914 -10.267 1.00 97.75 97 HIS A O 1
ATOM 826 N N . GLN A 1 98 ? 6.395 -7.606 -12.289 1.00 97.81 98 GLN A N 1
ATOM 827 C CA . GLN A 1 98 ? 5.226 -8.482 -12.478 1.00 97.81 98 GLN A CA 1
ATOM 828 C C . GLN A 1 98 ? 5.263 -9.762 -11.643 1.00 97.81 98 GLN A C 1
ATOM 830 O O . GLN A 1 98 ? 4.245 -10.445 -11.535 1.00 97.81 98 GLN A O 1
ATOM 835 N N . LYS A 1 99 ? 6.427 -10.138 -11.101 1.00 97.69 99 LYS A N 1
ATOM 836 C CA . LYS A 1 99 ? 6.566 -11.334 -10.260 1.00 97.69 99 LYS A CA 1
ATOM 837 C C . LYS A 1 99 ? 6.910 -10.961 -8.830 1.00 97.69 99 LYS A C 1
ATOM 839 O O . LYS A 1 99 ? 6.126 -11.262 -7.936 1.00 97.69 99 LYS A O 1
ATOM 844 N N . HIS A 1 100 ? 8.039 -10.290 -8.606 1.00 98.06 100 HIS A N 1
ATOM 845 C CA . HIS A 1 100 ? 8.496 -10.014 -7.242 1.00 98.06 100 HIS A CA 1
ATOM 846 C C . HIS A 1 100 ? 7.599 -8.994 -6.529 1.00 98.06 100 HIS A C 1
ATOM 848 O O . HIS A 1 100 ? 7.042 -9.322 -5.482 1.00 98.06 100 HIS A O 1
ATOM 854 N N . HIS A 1 101 ? 7.353 -7.818 -7.114 1.00 98.31 101 HIS A N 1
ATOM 855 C CA . HIS A 1 101 ? 6.464 -6.818 -6.503 1.00 98.31 101 HIS A CA 1
ATOM 856 C C . HIS A 1 101 ? 5.023 -7.325 -6.369 1.00 98.31 101 HIS A C 1
ATOM 858 O O . HIS A 1 101 ? 4.426 -7.163 -5.305 1.00 98.31 101 HIS A O 1
ATOM 864 N N . GLN A 1 102 ? 4.500 -8.029 -7.380 1.00 98.31 102 GLN A N 1
ATOM 865 C CA . GLN A 1 102 ? 3.180 -8.669 -7.293 1.00 98.31 102 GLN A CA 1
ATOM 866 C C . GLN A 1 102 ? 3.087 -9.650 -6.115 1.00 98.31 102 GLN A C 1
ATOM 868 O O . GLN A 1 102 ? 2.109 -9.619 -5.374 1.00 98.31 102 GLN A O 1
ATOM 873 N N . SER A 1 103 ? 4.117 -10.474 -5.888 1.00 98.62 103 SER A N 1
ATOM 874 C CA . SER A 1 103 ? 4.103 -11.437 -4.780 1.00 98.62 103 SER A CA 1
ATOM 875 C C . SER A 1 103 ? 4.027 -10.760 -3.407 1.00 98.62 103 SER A C 1
ATOM 877 O O . SER A 1 103 ? 3.312 -11.242 -2.530 1.00 98.62 103 SER A O 1
ATOM 879 N N . TYR A 1 104 ? 4.680 -9.603 -3.240 1.00 98.75 104 TYR A N 1
ATOM 880 C CA . TYR A 1 104 ? 4.569 -8.810 -2.016 1.00 98.75 104 TYR A CA 1
ATOM 881 C C . TYR A 1 104 ? 3.175 -8.203 -1.848 1.00 98.75 104 TYR A C 1
ATOM 883 O O . TYR A 1 104 ? 2.644 -8.212 -0.743 1.00 98.75 104 TYR A O 1
ATOM 891 N N . VAL A 1 105 ? 2.551 -7.716 -2.926 1.00 98.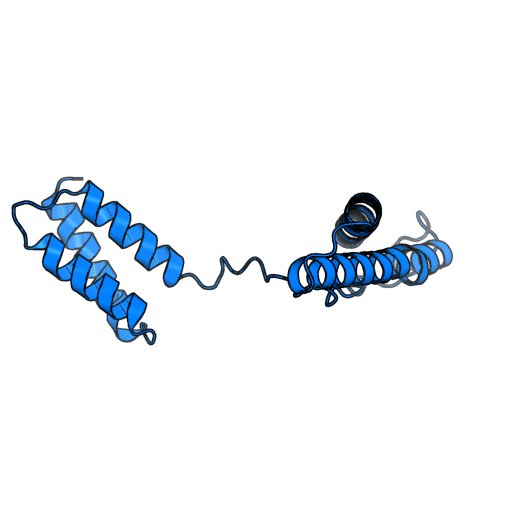50 105 VAL A N 1
ATOM 892 C CA . VAL A 1 105 ? 1.167 -7.210 -2.877 1.00 98.50 105 VAL A CA 1
ATOM 893 C C . VAL A 1 105 ? 0.210 -8.308 -2.408 1.00 98.50 105 VAL A C 1
ATOM 895 O O . VAL A 1 105 ? -0.593 -8.088 -1.501 1.00 98.50 105 VAL A O 1
ATOM 898 N N . ASP A 1 106 ? 0.317 -9.502 -2.990 1.00 98.69 106 ASP A N 1
ATOM 899 C CA . ASP A 1 106 ? -0.556 -10.631 -2.663 1.00 98.69 106 ASP A CA 1
ATOM 900 C C . ASP A 1 106 ? -0.356 -11.094 -1.211 1.00 98.69 106 ASP A C 1
ATOM 902 O O . ASP A 1 106 ? -1.329 -11.273 -0.472 1.00 98.69 106 ASP A O 1
ATOM 906 N N . GLY A 1 107 ? 0.902 -11.223 -0.775 1.00 98.75 107 GLY A N 1
ATOM 907 C CA . GLY A 1 107 ? 1.246 -11.625 0.589 1.00 98.75 107 GLY A CA 1
ATOM 908 C C . GLY A 1 107 ? 0.825 -10.601 1.647 1.00 98.75 107 GLY A C 1
ATOM 909 O O . GLY A 1 107 ? 0.298 -10.982 2.695 1.00 98.75 107 GLY A O 1
ATOM 910 N N . LEU A 1 108 ? 0.987 -9.305 1.360 1.00 98.75 108 LEU A N 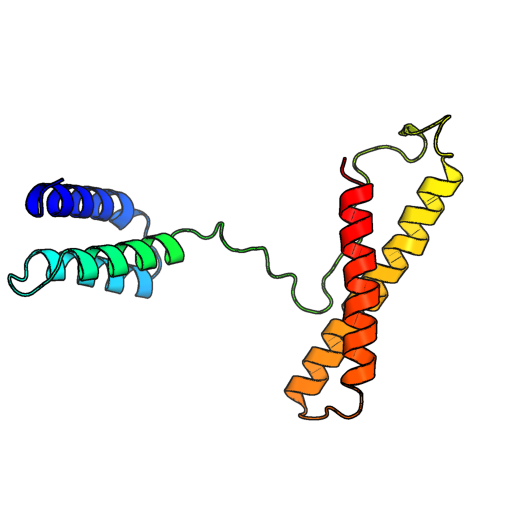1
ATOM 911 C CA . LEU A 1 108 ? 0.538 -8.213 2.227 1.00 98.75 108 LEU A CA 1
ATOM 912 C C . LEU A 1 108 ? -0.979 -8.276 2.417 1.00 98.75 108 LEU A C 1
ATOM 914 O O . LEU A 1 108 ? -1.464 -8.333 3.547 1.00 98.75 108 LEU A O 1
ATOM 918 N N . ASN A 1 109 ? -1.721 -8.363 1.311 1.00 98.62 109 ASN A N 1
ATOM 919 C CA . ASN A 1 109 ? -3.176 -8.457 1.337 1.00 98.62 109 ASN A CA 1
ATOM 920 C C . ASN A 1 109 ? -3.664 -9.673 2.138 1.00 98.62 109 ASN A C 1
ATOM 922 O O . ASN A 1 109 ? -4.604 -9.570 2.931 1.00 98.62 109 ASN A O 1
ATOM 926 N N . GLN A 1 110 ? -3.018 -10.827 1.962 1.00 98.75 110 GLN A N 1
ATOM 927 C CA . GLN A 1 110 ? -3.358 -12.041 2.698 1.00 98.75 110 GLN A CA 1
ATOM 928 C C . GLN A 1 110 ? -3.123 -11.881 4.208 1.00 98.75 110 GLN A C 1
ATOM 930 O O . GLN A 1 110 ? -3.991 -12.255 5.003 1.00 98.75 110 GLN A O 1
ATOM 935 N N . ALA A 1 111 ? -1.982 -11.312 4.606 1.00 98.69 111 ALA A N 1
ATOM 936 C CA . ALA A 1 111 ? -1.655 -11.075 6.008 1.00 98.69 111 ALA A CA 1
ATOM 937 C C . ALA A 1 111 ? -2.646 -10.107 6.675 1.00 98.69 111 ALA A C 1
ATOM 939 O O . ALA A 1 111 ? -3.164 -10.403 7.753 1.00 98.69 111 ALA A O 1
ATOM 940 N N . GLU A 1 112 ? -2.989 -8.997 6.019 1.00 98.38 112 GLU A N 1
ATOM 941 C CA . GLU A 1 112 ? -3.956 -8.028 6.545 1.00 98.38 112 GLU A CA 1
ATOM 942 C C . GLU A 1 112 ? -5.345 -8.640 6.762 1.00 98.38 112 GLU A C 1
ATOM 944 O O . GLU A 1 112 ? -5.965 -8.431 7.810 1.00 98.38 112 GLU A O 1
ATOM 949 N N . LEU A 1 113 ? -5.833 -9.432 5.800 1.00 98.38 113 LEU A N 1
ATOM 950 C CA . LEU A 1 113 ? -7.117 -10.126 5.918 1.00 98.38 113 LEU A CA 1
ATOM 951 C C . LEU A 1 113 ? -7.102 -11.160 7.048 1.00 98.38 113 LEU A C 1
ATOM 953 O O . LEU A 1 113 ? -8.072 -11.253 7.807 1.00 98.38 113 LEU A O 1
ATOM 957 N N . ALA A 1 114 ? -6.005 -11.904 7.200 1.00 98.31 114 ALA A N 1
ATOM 958 C CA . ALA A 1 114 ? -5.853 -12.873 8.277 1.00 98.31 114 ALA A CA 1
ATOM 959 C C . ALA A 1 114 ? -5.855 -12.196 9.657 1.00 98.31 114 ALA A C 1
ATOM 961 O O . ALA A 1 114 ? -6.577 -12.634 10.555 1.00 98.31 114 ALA A O 1
ATOM 962 N N . LEU A 1 115 ? -5.126 -11.087 9.810 1.00 98.12 115 LEU A N 1
ATOM 963 C CA . LEU A 1 115 ? -5.093 -10.292 11.040 1.00 98.12 115 LEU A CA 1
ATOM 964 C C . LEU A 1 115 ? -6.451 -9.648 11.346 1.00 98.12 115 LEU A C 1
ATOM 966 O O . LEU A 1 115 ? -6.904 -9.657 12.493 1.00 98.12 115 LEU A O 1
ATOM 970 N N . LYS A 1 116 ? -7.150 -9.137 10.324 1.00 97.69 116 LYS A N 1
ATOM 971 C CA . LYS A 1 116 ? -8.518 -8.617 10.464 1.00 97.69 116 LYS A CA 1
ATOM 972 C C . LYS A 1 116 ? -9.480 -9.704 10.939 1.00 97.69 116 LYS A C 1
ATOM 974 O O . LYS A 1 116 ? -10.292 -9.454 11.830 1.00 97.69 116 LYS A O 1
ATOM 979 N N . ASN A 1 117 ? -9.380 -10.913 10.386 1.00 96.88 117 ASN A N 1
ATOM 980 C CA . ASN A 1 117 ? -10.200 -12.037 10.823 1.00 96.88 117 ASN A CA 1
ATOM 981 C C . ASN A 1 117 ? -9.860 -12.466 12.258 1.00 96.88 117 ASN A C 1
ATOM 983 O O . ASN A 1 117 ? -10.783 -12.646 13.045 1.00 96.88 117 ASN A O 1
ATOM 987 N N . ALA A 1 118 ? -8.574 -12.537 12.621 1.00 97.62 118 ALA A N 1
ATOM 988 C CA . ALA A 1 118 ? -8.124 -12.852 13.979 1.00 97.62 118 ALA A CA 1
ATOM 989 C C . ALA A 1 118 ? -8.725 -11.896 15.023 1.00 97.62 118 ALA A C 1
ATOM 991 O O . ALA A 1 118 ? -9.250 -12.350 16.038 1.00 97.62 118 ALA A O 1
ATOM 992 N N . ARG A 1 119 ? -8.741 -10.583 14.734 1.00 97.44 119 ARG A N 1
ATOM 993 C CA . ARG A 1 119 ? -9.408 -9.573 15.578 1.00 97.44 119 ARG A CA 1
ATOM 994 C C . ARG A 1 119 ? -10.912 -9.816 15.699 1.00 97.44 119 ARG A C 1
ATOM 996 O O . ARG A 1 119 ? -11.455 -9.740 16.794 1.00 97.44 119 ARG A O 1
ATOM 1003 N N . ARG A 1 120 ? -11.585 -10.135 14.589 1.00 97.31 120 ARG A N 1
ATOM 1004 C CA . ARG A 1 120 ? -13.038 -10.382 14.559 1.00 97.31 120 ARG A CA 1
ATOM 1005 C C . ARG A 1 120 ? -13.440 -11.638 15.333 1.00 97.31 120 ARG A C 1
ATOM 1007 O O . ARG A 1 120 ? -14.496 -11.654 15.956 1.00 97.31 120 ARG A O 1
ATOM 1014 N N . THR A 1 121 ? -12.644 -12.701 15.254 1.00 97.19 121 THR A N 1
ATOM 1015 C CA . THR A 1 121 ? -12.955 -13.997 15.877 1.00 97.19 121 THR A CA 1
ATOM 1016 C C . THR A 1 121 ? -12.300 -14.187 17.239 1.00 97.19 121 THR A C 1
ATOM 1018 O O . THR A 1 121 ? -12.543 -15.210 17.873 1.00 97.19 121 THR A O 1
ATOM 1021 N N . ASN A 1 122 ? -11.471 -13.236 17.682 1.00 96.81 122 ASN A N 1
ATOM 1022 C CA . ASN A 1 122 ? -10.658 -13.340 18.892 1.00 96.81 122 ASN A CA 1
ATOM 1023 C C . ASN A 1 122 ? -9.744 -14.591 18.901 1.00 96.81 122 ASN A C 1
ATOM 1025 O O . ASN A 1 122 ? -9.487 -15.171 19.955 1.00 96.81 122 ASN A O 1
ATOM 1029 N N . ASP A 1 123 ? -9.269 -15.032 17.723 1.00 97.12 123 ASP A N 1
ATOM 1030 C CA . ASP A 1 123 ? -8.342 -16.169 17.577 1.00 97.12 123 ASP A CA 1
ATOM 1031 C C . ASP A 1 123 ? -6.962 -15.679 17.133 1.00 97.12 123 ASP A C 1
ATOM 1033 O O . ASP A 1 123 ? -6.720 -15.399 15.958 1.00 97.12 123 ASP A O 1
ATOM 1037 N N . PHE A 1 124 ? -6.042 -15.601 18.093 1.00 97.81 124 PHE A N 1
ATOM 1038 C CA . PHE A 1 124 ? -4.694 -15.072 17.894 1.00 97.81 124 PHE A CA 1
ATOM 1039 C C . PHE A 1 124 ? -3.607 -16.151 17.843 1.00 97.81 124 PHE A C 1
ATOM 1041 O O . PHE A 1 124 ? -2.426 -15.826 17.933 1.00 97.81 124 PHE A O 1
ATOM 1048 N N . LYS A 1 125 ? -3.948 -17.435 17.660 1.00 98.12 125 LYS A N 1
ATOM 1049 C CA . LYS A 1 125 ? -2.947 -18.527 17.631 1.00 98.12 125 LYS A CA 1
ATOM 1050 C C . LYS A 1 125 ? -1.828 -18.299 16.612 1.00 98.12 125 LYS A C 1
ATOM 1052 O O . LYS A 1 125 ? -0.677 -18.635 16.870 1.00 98.12 125 LYS A O 1
ATOM 1057 N N . MET A 1 126 ? -2.171 -17.708 15.469 1.00 97.94 126 MET A N 1
ATOM 1058 C CA . MET A 1 126 ? -1.244 -17.445 14.364 1.00 97.94 126 MET A CA 1
ATOM 1059 C C . MET A 1 126 ? -0.752 -15.994 14.314 1.00 97.94 126 MET A C 1
ATOM 1061 O O . MET A 1 126 ? -0.133 -15.611 13.324 1.00 97.94 126 MET A O 1
ATOM 1065 N N . ILE A 1 127 ? -0.986 -15.183 15.356 1.00 97.75 127 ILE A N 1
ATOM 1066 C CA . ILE A 1 127 ? -0.658 -13.747 15.335 1.00 97.75 127 ILE A CA 1
ATOM 1067 C C . ILE A 1 127 ? 0.813 -13.505 14.981 1.00 97.75 127 ILE A C 1
ATOM 1069 O O . ILE A 1 127 ? 1.112 -12.764 14.057 1.00 97.75 127 ILE A O 1
ATOM 1073 N N . LYS A 1 128 ? 1.740 -14.244 15.603 1.00 98.50 128 LYS A N 1
ATOM 1074 C CA . LYS A 1 128 ? 3.182 -14.124 15.335 1.00 98.50 128 LYS A CA 1
ATOM 1075 C C . LYS A 1 128 ? 3.550 -14.418 13.877 1.00 98.50 128 LYS A C 1
ATOM 1077 O O . LYS A 1 128 ? 4.459 -13.792 13.341 1.00 98.50 128 LYS A O 1
ATOM 1082 N N . HIS A 1 129 ? 2.891 -15.397 13.257 1.00 98.38 129 HIS A N 1
ATOM 1083 C CA . HIS A 1 129 ? 3.124 -15.721 11.853 1.00 98.38 129 HIS A CA 1
ATOM 1084 C C . HIS A 1 129 ? 2.638 -14.578 10.965 1.00 98.38 129 HIS A C 1
ATOM 1086 O O . HIS A 1 129 ? 3.416 -14.060 10.170 1.00 98.38 129 HIS A O 1
ATOM 1092 N N . TRP A 1 130 ? 1.392 -14.143 11.156 1.00 98.56 130 TRP A N 1
ATOM 1093 C CA . TRP A 1 130 ? 0.789 -13.120 10.310 1.00 98.56 130 TRP A CA 1
ATOM 1094 C C . TRP A 1 130 ? 1.426 -11.742 10.468 1.00 98.56 130 TRP A C 1
ATOM 1096 O O . TRP A 1 130 ? 1.577 -11.056 9.468 1.00 98.56 130 TRP A O 1
ATOM 1106 N N . GLU A 1 131 ? 1.889 -11.369 11.660 1.00 98.50 131 GLU A N 1
ATOM 1107 C CA . GLU A 1 131 ? 2.669 -10.138 11.853 1.00 98.50 131 GLU A CA 1
ATOM 1108 C C . GLU A 1 131 ? 4.009 -10.184 11.104 1.00 98.50 131 GLU A C 1
ATOM 1110 O O . GLU A 1 131 ? 4.447 -9.193 10.521 1.00 98.50 131 GLU A O 1
ATOM 1115 N N . ARG A 1 132 ? 4.662 -11.353 11.049 1.00 98.75 132 ARG A N 1
ATOM 1116 C CA . ARG A 1 132 ? 5.902 -11.514 10.277 1.00 98.75 132 ARG A CA 1
ATOM 1117 C C . ARG A 1 132 ? 5.648 -11.394 8.776 1.00 98.75 132 ARG A C 1
ATOM 1119 O O . ARG A 1 132 ? 6.422 -10.739 8.083 1.00 98.75 132 ARG A O 1
ATOM 1126 N N . GLU A 1 133 ? 4.588 -12.030 8.284 1.00 98.75 133 GLU A N 1
ATOM 1127 C CA . GLU A 1 133 ? 4.206 -11.956 6.872 1.00 98.75 133 GLU A CA 1
ATOM 1128 C C . GLU A 1 133 ? 3.745 -10.542 6.491 1.00 98.75 133 GLU A C 1
ATOM 1130 O O . GLU A 1 133 ? 4.110 -10.063 5.419 1.00 98.75 133 GLU A O 1
ATOM 1135 N N . LEU A 1 134 ? 3.035 -9.843 7.384 1.00 98.69 134 LEU A N 1
ATOM 1136 C CA . LEU A 1 134 ? 2.675 -8.435 7.221 1.00 98.69 134 LEU A CA 1
ATOM 1137 C C . LEU A 1 134 ? 3.930 -7.569 7.076 1.00 98.69 134 LEU A C 1
ATOM 1139 O O . LEU A 1 134 ? 4.047 -6.822 6.110 1.00 98.69 134 LEU A O 1
ATOM 1143 N N . ALA A 1 135 ? 4.889 -7.701 7.996 1.00 98.56 135 ALA A N 1
ATOM 1144 C CA . ALA A 1 135 ? 6.114 -6.910 7.973 1.00 98.56 135 ALA A CA 1
ATOM 1145 C C . ALA A 1 135 ? 6.960 -7.182 6.720 1.00 98.56 135 ALA A C 1
ATOM 1147 O O . ALA A 1 135 ? 7.410 -6.244 6.065 1.00 98.56 135 ALA A O 1
ATOM 1148 N N . PHE A 1 136 ? 7.162 -8.454 6.362 1.00 98.75 136 PHE A N 1
ATOM 1149 C CA . PHE A 1 136 ? 7.978 -8.836 5.208 1.00 98.75 136 PHE A CA 1
ATOM 1150 C C . PHE A 1 136 ? 7.365 -8.360 3.886 1.00 98.75 136 PHE A C 1
ATOM 1152 O O . PHE A 1 136 ? 8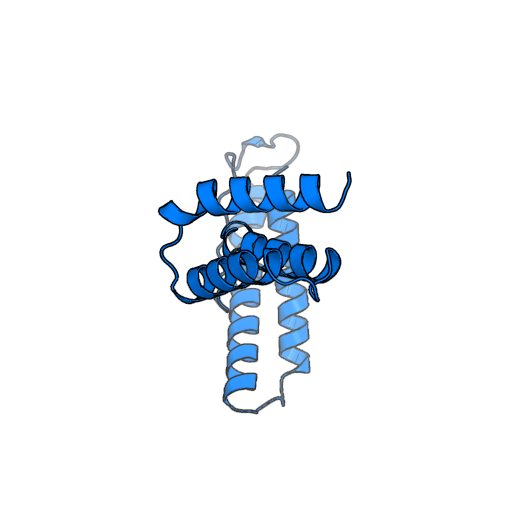.029 -7.679 3.104 1.00 98.75 136 PHE A O 1
ATOM 1159 N N . ASN A 1 137 ? 6.091 -8.680 3.648 1.00 98.75 137 ASN A N 1
ATOM 1160 C CA . ASN A 1 137 ? 5.423 -8.328 2.399 1.00 98.75 137 ASN A CA 1
ATOM 1161 C C . ASN A 1 137 ? 5.087 -6.834 2.331 1.00 98.75 137 ASN A C 1
ATOM 1163 O O . ASN A 1 137 ? 5.217 -6.230 1.271 1.00 98.75 137 ASN A O 1
ATOM 1167 N N . GLY A 1 138 ? 4.733 -6.216 3.461 1.00 98.12 138 GLY A N 1
ATOM 1168 C CA . GLY A 1 138 ? 4.523 -4.774 3.572 1.00 98.12 138 GLY A CA 1
ATOM 1169 C C . GLY A 1 138 ? 5.781 -3.991 3.222 1.00 98.12 138 GLY A C 1
ATOM 1170 O O . GLY A 1 138 ? 5.756 -3.162 2.313 1.00 98.12 138 GLY A O 1
ATOM 1171 N N . ALA A 1 139 ? 6.909 -4.306 3.866 1.00 98.31 139 ALA A N 1
ATOM 1172 C CA . ALA A 1 139 ? 8.189 -3.685 3.533 1.00 98.31 139 ALA A CA 1
ATOM 1173 C C . ALA A 1 139 ? 8.569 -3.931 2.065 1.00 98.31 139 ALA A C 1
ATOM 1175 O O . ALA A 1 139 ? 8.966 -2.997 1.371 1.00 98.31 139 ALA A O 1
ATOM 1176 N N . GLY A 1 140 ? 8.389 -5.161 1.568 1.00 98.31 140 GLY A N 1
ATOM 1177 C CA . GLY A 1 140 ? 8.604 -5.499 0.163 1.00 98.31 140 GLY A CA 1
ATOM 1178 C C . GLY A 1 140 ? 7.794 -4.606 -0.778 1.00 98.31 140 GLY A C 1
ATOM 1179 O O . GLY A 1 140 ? 8.365 -3.988 -1.673 1.00 98.31 140 GLY A O 1
ATOM 1180 N N . HIS A 1 141 ? 6.489 -4.468 -0.545 1.00 98.06 141 HIS A N 1
ATOM 1181 C CA . HIS A 1 141 ? 5.606 -3.649 -1.369 1.00 98.06 141 HIS A CA 1
ATOM 1182 C C . HIS A 1 141 ? 6.030 -2.175 -1.392 1.00 98.06 141 HIS A C 1
ATOM 1184 O O . HIS A 1 141 ? 6.262 -1.634 -2.474 1.00 98.06 141 HIS A O 1
ATOM 1190 N N . TYR A 1 142 ? 6.187 -1.542 -0.225 1.00 96.62 142 TYR A N 1
ATOM 1191 C CA . TYR A 1 142 ? 6.495 -0.111 -0.148 1.00 96.62 142 TYR A CA 1
ATOM 1192 C C . TYR A 1 142 ? 7.894 0.225 -0.675 1.00 96.62 142 TYR A C 1
ATOM 1194 O O . TYR A 1 142 ? 8.052 1.220 -1.380 1.00 96.62 142 TYR A O 1
ATOM 1202 N N . LEU A 1 143 ? 8.900 -0.618 -0.415 1.00 97.31 143 LEU A N 1
ATOM 1203 C CA . LEU A 1 143 ? 10.246 -0.400 -0.954 1.00 97.31 143 LEU A CA 1
ATOM 1204 C C . LEU A 1 143 ? 10.276 -0.518 -2.486 1.00 97.31 143 LEU A C 1
ATOM 1206 O O . LEU A 1 143 ? 10.982 0.250 -3.135 1.00 97.31 143 LEU A O 1
ATOM 1210 N N . HIS A 1 144 ? 9.483 -1.418 -3.079 1.00 96.88 144 HIS A N 1
ATOM 1211 C CA . HIS A 1 144 ? 9.377 -1.524 -4.541 1.00 96.88 144 HIS A CA 1
ATOM 1212 C C . HIS A 1 144 ? 8.587 -0.361 -5.152 1.00 96.88 144 HIS A C 1
ATOM 1214 O O . HIS A 1 144 ? 8.918 0.080 -6.251 1.00 96.88 144 HIS A O 1
ATOM 1220 N N . CYS A 1 145 ? 7.595 0.183 -4.440 1.00 94.81 145 CYS A N 1
ATOM 1221 C CA . CYS A 1 145 ? 6.945 1.431 -4.842 1.00 94.81 145 CYS A CA 1
ATOM 1222 C C . CYS A 1 145 ? 7.964 2.579 -4.892 1.00 94.81 145 CYS A C 1
ATOM 1224 O O . CYS A 1 145 ? 8.061 3.254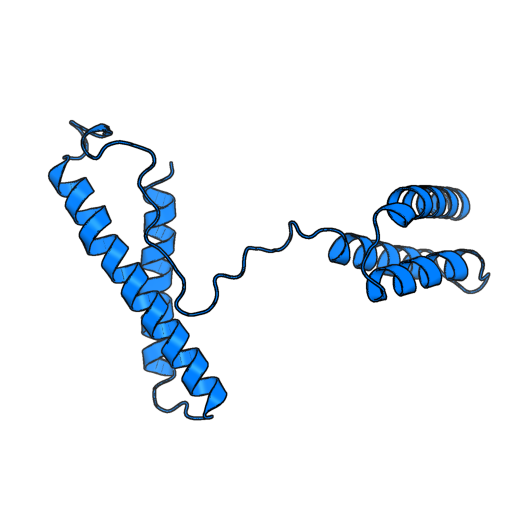 -5.908 1.00 94.81 145 CYS A O 1
ATOM 1226 N N . ILE A 1 146 ? 8.785 2.754 -3.854 1.00 94.94 146 ILE A N 1
ATOM 1227 C CA . ILE A 1 146 ? 9.825 3.797 -3.844 1.00 94.94 146 ILE A CA 1
ATOM 1228 C C . ILE A 1 146 ? 10.840 3.576 -4.978 1.00 94.94 146 ILE A C 1
ATOM 1230 O O . ILE A 1 146 ? 11.213 4.519 -5.663 1.00 94.94 146 ILE A O 1
ATOM 1234 N N . PHE A 1 147 ? 11.256 2.330 -5.223 1.00 93.50 147 PHE A N 1
ATOM 1235 C CA . PHE A 1 147 ? 12.177 2.005 -6.315 1.00 93.50 147 PHE A CA 1
ATOM 1236 C C . PHE A 1 147 ? 11.602 2.321 -7.709 1.00 93.50 147 PHE A C 1
ATOM 1238 O O . PHE A 1 147 ? 12.321 2.795 -8.587 1.00 93.50 147 PHE A O 1
ATOM 1245 N N . GLY A 1 148 ? 10.312 2.044 -7.929 1.00 83.56 148 GLY A N 1
ATOM 1246 C CA . GLY A 1 148 ? 9.649 2.231 -9.222 1.00 83.56 148 GLY A CA 1
ATOM 1247 C C . GLY A 1 148 ? 9.305 3.686 -9.563 1.00 83.56 148 GLY A C 1
ATOM 1248 O O . GLY A 1 148 ? 9.171 4.002 -10.746 1.00 83.56 148 GLY A O 1
ATOM 1249 N N . PHE A 1 149 ? 9.194 4.556 -8.555 1.00 75.12 149 PHE A N 1
ATOM 1250 C CA . PHE A 1 149 ? 8.865 5.979 -8.684 1.00 75.12 149 PHE A CA 1
ATOM 1251 C C . PHE A 1 149 ? 10.018 6.860 -8.158 1.00 75.12 149 PHE A C 1
ATOM 1253 O O . PHE A 1 149 ? 9.908 7.392 -7.051 1.00 75.12 149 PHE A O 1
ATOM 1260 N N . PRO A 1 150 ? 11.129 6.977 -8.912 1.00 56.78 150 PRO A N 1
ATOM 1261 C CA . PRO A 1 150 ? 12.220 7.897 -8.590 1.00 56.78 150 PRO A CA 1
ATOM 1262 C C . PRO A 1 150 ? 11.845 9.371 -8.795 1.00 56.78 150 PRO A C 1
ATOM 1264 O O . PRO A 1 150 ? 10.929 9.656 -9.604 1.00 56.78 150 PRO A O 1
#

Mean predicted aligned error: 12.43 Å

Sequence (150 aa):
MNKEEYRLQLKEWLSSIQPAIQDDNIRQKVDHLWFSMDDEHSSEQEWYELAERIAEDMNPQEDMREVAAGSHKLPPLPYRYDALEPFISKEIMYLHHQKHHQSYVDGLNQAELALKNARRTNDFKMIKHWERELAFNGAGHYLHCIFGFP

Radius of gyration: 24.63 Å; Cα contacts (8 Å, |Δi|>4): 103; chains: 1; bounding box: 46×59×53 Å

InterPro domains:
  IPR001189 Manganese/iron superoxide dismutase [PR01703] (75-86)
  IPR001189 Manganese/iron superoxide dismutase [PR01703] (96-109)
  IPR001189 Manganese/iron superoxide dismutase [PR01703] (135-148)
  IPR019831 Manganese/iron superoxide dismutase, N-terminal [PF00081] (71-147)
  IPR036324 Manganese/iron superoxide dismutase, N-terminal domain superfamily [G3DSA:1.10.287.990] (89-147)
  IPR036324 Manganese/iron superoxide dismutase, N-terminal domain superfamily [SSF46609] (69-147)
  IPR050265 Iron/Manganese Superoxide Dismutase [PTHR11404] (65-147)

Secondary structure (DSSP, 8-state):
--HHHHHHHHHHHHHHHGGG---HHHHHHHHHHHHHTT-TT--HHHHHHHHHHHHHHH-GGG------TT----PPPSS-TTTTTTTS-HHHHHHIIIIIIHHHHHHHHHHHHHHHHHHHHT--TTHHHHHHHHHHHHHHHHHHHHHH--

pLDDT: mean 91.01, std 10.85, range [45.5, 98.75]

Nearest PDB structures (foldseek):
  8bhx-assembly1_A  TM=9.709E-01  e=3.167E-04  Thermobifida fusca
  1gn6-assembly1_A  TM=9.922E-01  e=3.887E-04  Mycobacterium tuberculosis
  1gn2-assembly1_A  TM=9.916E-01  e=3.887E-04  Mycobacterium tuberculosis
  1ids-assembly1_C  TM=9.950E-01  e=5.561E-04  Mycobacterium tuberculosis
  5tir-assembly1_D  TM=9.328E-01  e=2.330E-04  Trichoderma reesei QM6a